Protein AF-A0AAV7KBX3-F1 (afdb_monomer_lite)

pLDDT: mean 86.4, std 6.98, range [58.28, 96.38]

Structure (mmCIF, N/CA/C/O backbone):
data_AF-A0AAV7KBX3-F1
#
_entry.id   AF-A0AAV7KBX3-F1
#
loop_
_atom_site.group_PDB
_atom_site.id
_atom_site.type_symbol
_atom_site.label_atom_id
_atom_site.label_alt_id
_atom_site.label_comp_id
_atom_site.label_asym_id
_atom_site.label_entity_id
_atom_site.label_seq_id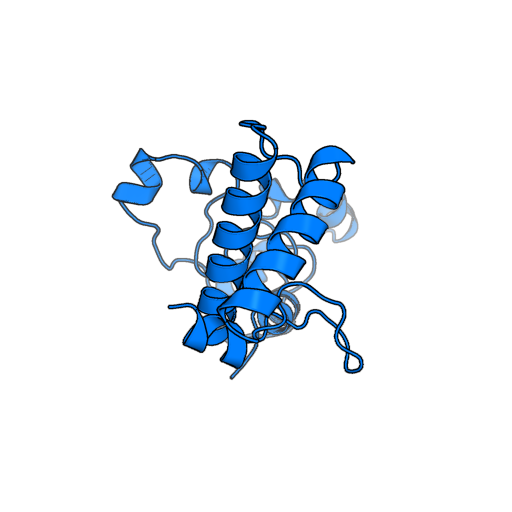
_atom_site.pdbx_PDB_ins_code
_atom_site.Cartn_x
_atom_site.Cartn_y
_atom_site.Cartn_z
_atom_site.occupancy
_atom_site.B_iso_or_equiv
_atom_site.auth_seq_id
_atom_site.auth_comp_id
_atom_site.auth_asym_id
_atom_site.auth_atom_id
_atom_site.pdbx_PDB_model_num
ATOM 1 N N . MET A 1 1 ? 13.775 -13.429 1.766 1.00 66.81 1 MET A N 1
ATOM 2 C CA . MET A 1 1 ? 12.522 -12.845 1.239 1.00 66.81 1 MET A CA 1
ATOM 3 C C . MET A 1 1 ? 12.713 -11.337 1.210 1.00 66.81 1 MET A C 1
ATOM 5 O O . MET A 1 1 ? 13.049 -10.784 2.248 1.00 66.81 1 MET A O 1
ATOM 9 N N . LEU A 1 2 ? 12.620 -10.711 0.035 1.00 77.44 2 LEU A N 1
ATOM 10 C CA . LEU A 1 2 ? 12.777 -9.260 -0.128 1.00 77.44 2 LEU A CA 1
ATOM 11 C C . LEU A 1 2 ? 11.475 -8.558 0.268 1.00 77.44 2 LEU A C 1
ATOM 13 O O . LEU A 1 2 ? 10.395 -9.017 -0.106 1.00 77.44 2 LEU A O 1
ATOM 17 N N . ASP A 1 3 ? 11.568 -7.477 1.039 1.00 80.50 3 ASP A N 1
ATOM 18 C CA . ASP A 1 3 ? 10.407 -6.631 1.312 1.00 80.50 3 ASP A CA 1
ATOM 19 C C . ASP A 1 3 ? 10.082 -5.734 0.100 1.00 80.50 3 ASP A C 1
ATOM 21 O O . ASP A 1 3 ? 10.910 -5.531 -0.793 1.00 80.50 3 ASP A O 1
ATOM 25 N N . GLY A 1 4 ? 8.856 -5.204 0.054 1.00 82.38 4 GLY A N 1
ATOM 26 C CA . GLY A 1 4 ? 8.393 -4.390 -1.074 1.00 82.38 4 GLY A CA 1
ATOM 27 C C . GLY A 1 4 ? 9.168 -3.080 -1.257 1.00 82.38 4 GLY A C 1
ATOM 28 O O . GLY A 1 4 ? 9.278 -2.594 -2.379 1.00 82.38 4 GLY A O 1
ATOM 29 N N . LYS A 1 5 ? 9.753 -2.526 -0.186 1.00 84.44 5 LYS A N 1
ATOM 30 C CA . LYS A 1 5 ? 10.566 -1.306 -0.254 1.00 84.44 5 LYS A CA 1
ATOM 31 C C . LYS A 1 5 ? 11.920 -1.605 -0.889 1.00 84.44 5 LYS A C 1
ATOM 33 O O . LYS A 1 5 ? 12.349 -0.869 -1.770 1.00 84.44 5 LYS A O 1
ATOM 38 N N . MET A 1 6 ? 12.562 -2.700 -0.495 1.00 87.81 6 MET A N 1
ATOM 39 C CA . MET A 1 6 ? 13.803 -3.160 -1.106 1.00 87.81 6 MET A CA 1
ATOM 40 C C . MET A 1 6 ? 13.586 -3.524 -2.575 1.00 87.81 6 MET A C 1
ATOM 42 O O . MET A 1 6 ? 14.377 -3.128 -3.420 1.00 87.81 6 MET A O 1
ATOM 46 N N . ALA A 1 7 ? 12.489 -4.205 -2.910 1.00 87.81 7 ALA A N 1
ATOM 47 C CA . ALA A 1 7 ? 12.150 -4.486 -4.305 1.00 87.81 7 ALA A CA 1
ATOM 48 C C . ALA A 1 7 ? 11.913 -3.220 -5.128 1.00 87.81 7 ALA A C 1
ATOM 50 O O . ALA A 1 7 ? 12.377 -3.127 -6.260 1.00 87.81 7 ALA A O 1
ATOM 51 N N . SER A 1 8 ? 11.251 -2.220 -4.549 1.00 88.44 8 SER A N 1
ATOM 52 C CA . SER A 1 8 ? 11.057 -0.920 -5.188 1.00 88.44 8 SER A CA 1
ATOM 53 C C . SER A 1 8 ? 12.380 -0.192 -5.448 1.00 88.44 8 SER A C 1
ATOM 55 O O . SER A 1 8 ? 12.533 0.407 -6.508 1.00 88.44 8 SER A O 1
ATOM 57 N N . ILE A 1 9 ? 13.336 -0.275 -4.516 1.00 89.94 9 ILE A N 1
ATOM 58 C CA . ILE A 1 9 ? 14.689 0.267 -4.692 1.00 89.94 9 ILE A CA 1
ATOM 59 C C . ILE A 1 9 ? 15.440 -0.526 -5.761 1.00 89.94 9 ILE A C 1
ATOM 61 O O . ILE A 1 9 ? 16.072 0.051 -6.624 1.00 89.94 9 ILE A O 1
ATOM 65 N N . LEU A 1 10 ? 15.382 -1.854 -5.758 1.00 90.44 10 LEU A N 1
ATOM 66 C CA . LEU A 1 10 ? 16.149 -2.644 -6.724 1.00 90.44 10 LEU A CA 1
ATOM 67 C C . LEU A 1 10 ? 15.600 -2.526 -8.152 1.00 90.44 10 LEU A C 1
ATOM 69 O O . LEU A 1 10 ? 16.376 -2.527 -9.104 1.00 90.44 10 LEU A O 1
ATOM 73 N N . SER A 1 11 ? 14.283 -2.381 -8.296 1.00 88.88 11 SER A N 1
ATOM 74 C CA . SER A 1 11 ? 13.611 -2.224 -9.591 1.00 88.88 11 SER A CA 1
ATOM 75 C C . SER A 1 11 ? 13.601 -0.796 -10.132 1.00 88.88 11 SER A C 1
ATOM 77 O O . SER A 1 11 ? 13.247 -0.591 -11.287 1.00 88.88 11 SER A O 1
ATOM 79 N N . GLY A 1 12 ? 13.924 0.207 -9.310 1.00 88.25 12 GLY A N 1
ATOM 80 C CA . GLY A 1 12 ? 13.755 1.612 -9.684 1.00 88.25 12 GLY A CA 1
ATOM 81 C C . GLY A 1 12 ? 12.306 2.097 -9.696 1.00 88.25 12 GLY A C 1
ATOM 82 O O . GLY A 1 12 ? 12.064 3.267 -9.982 1.00 88.25 12 GLY A O 1
ATOM 83 N N . ALA A 1 13 ? 11.331 1.256 -9.338 1.00 86.62 13 ALA A N 1
ATOM 84 C CA . ALA A 1 13 ? 9.904 1.565 -9.404 1.00 86.62 13 ALA A CA 1
ATOM 85 C C . ALA A 1 13 ? 9.364 2.247 -8.127 1.00 86.62 13 ALA A C 1
ATOM 87 O O . ALA A 1 13 ? 8.323 1.857 -7.589 1.00 86.62 13 ALA A O 1
ATOM 88 N N . GLY A 1 14 ? 10.077 3.261 -7.621 1.00 84.25 14 GLY A N 1
ATOM 89 C CA . GLY A 1 14 ? 9.749 4.017 -6.400 1.00 84.25 14 GLY A CA 1
ATOM 90 C C . GLY A 1 14 ? 8.406 4.743 -6.423 1.00 84.25 14 GLY A C 1
ATOM 91 O O . GLY A 1 14 ? 7.785 4.934 -5.379 1.00 84.25 14 GLY A O 1
ATOM 92 N N . GLY A 1 15 ? 7.937 5.136 -7.608 1.00 81.12 15 GLY A N 1
ATOM 93 C CA . GLY A 1 15 ? 6.664 5.835 -7.781 1.00 81.12 15 GLY A CA 1
ATOM 94 C C . GLY A 1 15 ? 5.479 4.900 -8.007 1.00 81.12 15 GLY A C 1
ATOM 95 O O . GLY A 1 15 ? 4.346 5.364 -8.136 1.00 81.12 15 GLY A O 1
ATOM 96 N N . ALA A 1 16 ? 5.721 3.595 -8.141 1.00 84.38 16 ALA A N 1
ATOM 97 C CA . ALA A 1 16 ? 4.692 2.676 -8.582 1.00 84.38 16 ALA A CA 1
ATOM 98 C C . ALA A 1 16 ? 3.712 2.336 -7.460 1.00 84.38 16 ALA A C 1
ATOM 100 O O . ALA A 1 16 ? 4.100 2.039 -6.333 1.00 84.38 16 ALA A O 1
ATOM 101 N N . SER A 1 17 ? 2.423 2.306 -7.801 1.00 85.50 17 SER A N 1
ATOM 102 C CA . SER A 1 17 ? 1.377 1.890 -6.858 1.00 85.50 17 SER A CA 1
ATOM 103 C C . SER A 1 17 ? 1.322 0.370 -6.662 1.00 85.50 17 SER A C 1
ATOM 105 O O . SER A 1 17 ? 0.863 -0.099 -5.625 1.00 85.50 17 SER A O 1
ATOM 107 N N . CYS A 1 18 ? 1.816 -0.398 -7.636 1.00 86.31 18 CYS A N 1
ATOM 108 C CA . CYS A 1 18 ? 1.963 -1.848 -7.578 1.00 86.31 18 CYS A CA 1
ATOM 109 C C . CYS A 1 18 ? 3.359 -2.235 -8.083 1.00 86.31 18 CYS A C 1
ATOM 111 O O . CYS A 1 18 ? 3.887 -1.593 -8.990 1.00 86.31 18 CYS A O 1
ATOM 113 N N . GLN A 1 19 ? 3.959 -3.275 -7.500 1.00 85.62 19 GLN A N 1
ATOM 114 C CA . GLN A 1 19 ? 5.249 -3.821 -7.950 1.00 85.62 19 GLN A CA 1
ATOM 115 C C . GLN A 1 19 ? 5.092 -4.967 -8.959 1.00 85.62 19 GLN A C 1
ATOM 117 O O . GLN A 1 19 ? 6.066 -5.352 -9.589 1.00 85.62 19 GLN A O 1
ATOM 122 N N . LEU A 1 20 ? 3.877 -5.495 -9.127 1.00 87.62 20 LEU A N 1
ATOM 123 C CA . LEU A 1 20 ? 3.591 -6.652 -9.982 1.00 87.62 20 LEU A CA 1
ATOM 124 C C . LEU A 1 20 ? 2.957 -6.269 -11.324 1.00 87.62 20 LEU A C 1
ATOM 126 O O . LEU A 1 20 ? 3.086 -7.009 -12.295 1.00 87.62 20 LEU A O 1
ATOM 130 N N . CYS A 1 21 ? 2.274 -5.125 -11.381 1.00 88.69 21 CYS A N 1
ATOM 131 C CA . CYS A 1 21 ? 1.576 -4.659 -12.573 1.00 88.69 21 CYS A CA 1
ATOM 132 C C . CYS A 1 21 ? 1.909 -3.201 -12.896 1.00 88.69 21 CYS A C 1
ATOM 134 O O . CYS A 1 21 ? 2.454 -2.462 -12.071 1.00 88.69 21 CYS A O 1
ATOM 136 N N . THR A 1 22 ? 1.557 -2.782 -14.107 1.00 87.38 22 THR A N 1
ATOM 137 C CA . THR A 1 22 ? 1.746 -1.410 -14.598 1.00 87.38 22 THR A CA 1
ATOM 138 C C . THR A 1 22 ? 0.573 -0.472 -14.304 1.00 87.38 22 THR A C 1
ATOM 140 O O . THR A 1 22 ? 0.642 0.702 -14.664 1.00 87.38 22 THR A O 1
ATOM 143 N N . ALA A 1 23 ? -0.473 -0.954 -13.623 1.00 88.88 23 ALA A N 1
ATOM 144 C CA . ALA A 1 23 ? -1.666 -0.166 -13.335 1.00 88.88 23 ALA A CA 1
ATOM 145 C C . ALA A 1 23 ? -1.349 1.085 -12.497 1.00 88.88 23 ALA A C 1
ATOM 147 O O . ALA A 1 23 ? -0.609 1.061 -11.506 1.00 88.88 23 ALA A O 1
ATOM 148 N N . THR A 1 24 ? -1.952 2.195 -12.897 1.00 86.50 24 THR A N 1
ATOM 149 C CA . THR A 1 24 ? -1.891 3.486 -12.221 1.00 86.50 24 THR A CA 1
ATOM 150 C C . THR A 1 24 ? -2.726 3.485 -10.943 1.00 86.50 24 THR A C 1
ATOM 152 O O . THR A 1 24 ? -3.670 2.715 -10.772 1.00 86.50 24 THR A O 1
ATOM 155 N N . GLN A 1 25 ? -2.448 4.429 -10.041 1.00 86.44 25 GLN A N 1
ATOM 156 C CA . GLN A 1 25 ? -3.233 4.589 -8.813 1.00 86.44 25 GLN A CA 1
ATOM 157 C C . GLN A 1 25 ? -4.725 4.859 -9.075 1.00 86.44 25 GLN A C 1
ATOM 159 O O . GLN A 1 25 ? -5.564 4.557 -8.226 1.00 86.44 25 GLN A O 1
ATOM 164 N N . LYS A 1 26 ? -5.055 5.474 -10.217 1.00 88.44 26 LYS A N 1
ATOM 165 C CA . LYS A 1 26 ? -6.439 5.734 -10.619 1.00 88.44 26 LYS A CA 1
ATOM 166 C C . LYS A 1 26 ? -7.131 4.434 -11.020 1.00 88.44 26 LYS A C 1
ATOM 168 O O . LYS A 1 26 ? -8.228 4.182 -10.541 1.00 88.44 26 LYS A O 1
ATOM 173 N N . GLU A 1 27 ? -6.469 3.614 -11.834 1.00 90.44 27 GLU A N 1
ATOM 174 C CA . GLU A 1 27 ? -6.982 2.304 -12.250 1.00 90.44 27 GLU A CA 1
ATOM 175 C C . GLU A 1 27 ? -7.171 1.383 -11.048 1.00 90.44 27 GLU A C 1
ATOM 177 O O . GLU A 1 27 ? -8.233 0.802 -10.908 1.00 90.44 27 GLU A O 1
ATOM 182 N N . LEU A 1 28 ? -6.236 1.371 -10.090 1.00 89.44 28 LEU A N 1
ATOM 183 C CA . LEU A 1 28 ? -6.350 0.581 -8.853 1.00 89.44 28 LEU A CA 1
ATOM 184 C C . LEU A 1 28 ? -7.537 0.961 -7.945 1.00 89.44 28 LEU A C 1
ATOM 186 O O . LEU A 1 28 ? -7.759 0.304 -6.929 1.00 89.44 28 LEU A O 1
ATOM 190 N N . LYS A 1 29 ? -8.277 2.027 -8.267 1.00 89.38 29 LYS A N 1
ATOM 191 C CA . LYS A 1 29 ? -9.519 2.431 -7.588 1.00 89.38 29 LYS A CA 1
ATOM 192 C C . LYS A 1 29 ? -10.768 2.155 -8.428 1.00 89.38 29 LYS A C 1
ATOM 194 O O . LYS A 1 29 ? -11.874 2.360 -7.934 1.00 89.38 29 LYS A O 1
ATOM 199 N N . ASP A 1 30 ? -10.601 1.731 -9.676 1.00 93.69 30 ASP A N 1
ATOM 200 C CA . ASP A 1 30 ? -11.690 1.391 -10.576 1.00 93.69 30 ASP A CA 1
ATOM 201 C C . ASP A 1 30 ? -12.256 0.015 -10.216 1.00 93.69 30 ASP A C 1
ATOM 203 O O . ASP A 1 30 ? -11.547 -0.993 -10.178 1.00 93.69 30 ASP A O 1
ATOM 207 N N . ARG A 1 31 ? -13.554 -0.021 -9.917 1.00 93.88 31 ARG A N 1
ATOM 208 C CA . ARG A 1 31 ? -14.232 -1.232 -9.456 1.00 93.88 31 ARG A CA 1
ATOM 209 C C . ARG A 1 31 ? -14.233 -2.329 -10.516 1.00 93.88 31 ARG A C 1
ATOM 211 O O . ARG A 1 31 ? -14.057 -3.493 -10.164 1.00 93.88 31 ARG A O 1
ATOM 218 N N . ASP A 1 32 ? -14.455 -1.979 -11.775 1.00 96.38 32 ASP A N 1
ATOM 219 C CA . ASP A 1 32 ? -14.629 -2.968 -12.832 1.00 96.38 32 ASP A CA 1
ATOM 220 C C . ASP A 1 32 ? -13.279 -3.590 -13.198 1.00 96.38 32 ASP A C 1
ATOM 222 O O . ASP A 1 32 ? -13.188 -4.811 -13.329 1.00 96.38 32 ASP A O 1
ATOM 226 N N . LEU A 1 33 ? -12.207 -2.790 -13.220 1.00 94.00 33 LEU A N 1
ATOM 227 C CA . LEU A 1 33 ? -10.841 -3.305 -13.370 1.00 94.00 33 LEU A CA 1
ATOM 228 C C . LEU A 1 33 ? -10.419 -4.192 -12.191 1.00 94.00 33 LEU A C 1
ATOM 230 O O . LEU A 1 33 ? -9.805 -5.237 -12.395 1.00 94.00 33 LEU A O 1
ATOM 234 N N . ILE A 1 34 ? -10.786 -3.834 -10.954 1.00 92.31 34 ILE A N 1
ATOM 235 C CA . ILE A 1 34 ? -10.525 -4.687 -9.781 1.00 92.31 34 ILE A CA 1
ATOM 236 C C . ILE A 1 34 ? -11.209 -6.052 -9.930 1.00 92.31 34 ILE A C 1
ATOM 238 O O . ILE A 1 34 ? -10.593 -7.072 -9.627 1.00 92.31 34 ILE A O 1
ATOM 242 N N . LEU A 1 35 ? -12.462 -6.080 -10.395 1.00 95.00 35 LEU A N 1
ATOM 243 C CA . LEU A 1 35 ? -13.216 -7.323 -10.586 1.00 95.00 35 LEU A CA 1
ATOM 244 C C . LEU A 1 35 ? -12.651 -8.191 -11.716 1.00 95.00 35 LEU A C 1
ATOM 246 O O . LEU A 1 35 ? -12.720 -9.414 -11.632 1.00 95.00 35 LEU A O 1
ATOM 250 N N . GLN A 1 36 ? -12.089 -7.570 -12.752 1.00 95.38 36 GLN A N 1
ATOM 251 C CA . GLN A 1 36 ? -11.401 -8.272 -13.840 1.00 95.38 36 GLN A CA 1
ATOM 252 C C . GLN A 1 36 ? -10.022 -8.797 -13.418 1.00 95.38 36 GLN A C 1
ATOM 254 O O . GLN A 1 36 ? -9.530 -9.773 -13.983 1.00 95.38 36 GLN A O 1
ATOM 259 N N . GLY A 1 37 ? -9.424 -8.185 -12.396 1.00 92.81 37 GLY A N 1
ATOM 260 C CA . GLY A 1 37 ? -8.078 -8.487 -11.937 1.00 92.81 37 GLY A CA 1
ATOM 261 C C . GLY A 1 37 ? -7.006 -7.779 -12.766 1.00 92.81 37 GLY A C 1
ATOM 262 O O . GLY A 1 37 ? -7.238 -7.308 -13.878 1.00 92.81 37 GLY A O 1
ATOM 263 N N . TYR A 1 38 ? -5.797 -7.709 -12.207 1.00 91.31 38 TYR A N 1
ATOM 264 C CA . TYR A 1 38 ? -4.649 -7.080 -12.859 1.00 91.31 38 TYR A CA 1
ATOM 265 C C . TYR A 1 38 ? -3.638 -8.136 -13.308 1.00 91.31 38 TYR A C 1
ATOM 267 O O . TYR A 1 38 ? -3.326 -9.042 -12.528 1.00 91.31 38 TYR A O 1
ATOM 275 N N . PRO A 1 39 ? -3.079 -8.016 -14.523 1.00 90.50 39 PRO A N 1
ATOM 276 C CA . PRO A 1 39 ? -2.039 -8.924 -14.977 1.00 90.50 39 PRO A CA 1
ATOM 277 C C . PRO A 1 39 ? -0.740 -8.699 -14.193 1.00 90.50 39 PRO A C 1
ATOM 279 O O . PRO A 1 39 ? -0.398 -7.568 -13.847 1.00 90.50 39 PRO A O 1
ATOM 282 N N . ILE A 1 40 ? 0.017 -9.773 -13.957 1.00 89.75 40 ILE A N 1
ATOM 283 C CA . ILE A 1 40 ? 1.395 -9.691 -13.453 1.00 89.75 40 ILE A CA 1
ATOM 284 C C . ILE A 1 40 ? 2.302 -9.515 -14.669 1.00 89.75 40 ILE A C 1
ATOM 286 O O . ILE A 1 40 ? 2.738 -10.490 -15.274 1.00 89.75 40 ILE A O 1
ATOM 290 N N . ASN A 1 41 ? 2.488 -8.268 -15.089 1.00 88.75 41 ASN A N 1
ATOM 291 C CA . ASN A 1 41 ? 3.146 -7.926 -16.351 1.00 88.75 41 ASN A CA 1
ATOM 292 C C . ASN A 1 41 ? 4.345 -6.992 -16.186 1.00 88.75 41 ASN A C 1
ATOM 294 O O . ASN A 1 41 ? 4.916 -6.565 -17.184 1.00 88.75 41 ASN A O 1
ATOM 298 N N . ARG A 1 42 ? 4.729 -6.651 -14.954 1.00 85.94 42 ARG A N 1
ATOM 299 C CA . ARG A 1 42 ? 5.957 -5.894 -14.738 1.00 85.94 42 ARG A CA 1
ATOM 300 C C . ARG A 1 42 ? 7.153 -6.838 -14.753 1.00 85.94 42 ARG A C 1
ATOM 302 O O . ARG A 1 42 ? 7.168 -7.811 -14.006 1.00 85.94 42 ARG A O 1
ATOM 309 N N . ASN A 1 43 ? 8.162 -6.497 -15.543 1.00 88.56 43 ASN A N 1
ATOM 310 C CA . ASN A 1 43 ? 9.461 -7.155 -15.534 1.00 88.56 43 ASN A CA 1
ATOM 311 C C . ASN A 1 43 ? 10.590 -6.105 -15.524 1.00 88.56 43 ASN A C 1
ATOM 313 O O . ASN A 1 43 ? 10.383 -4.929 -15.839 1.00 88.56 43 ASN A O 1
ATOM 317 N N . ILE A 1 44 ? 11.772 -6.524 -15.084 1.00 88.88 44 ILE A N 1
ATOM 318 C CA . ILE A 1 44 ? 12.955 -5.681 -14.920 1.00 88.88 44 ILE A CA 1
ATOM 319 C C . ILE A 1 44 ? 13.604 -5.336 -16.263 1.00 88.88 44 ILE A C 1
ATOM 321 O O . ILE A 1 44 ? 14.196 -4.269 -16.400 1.00 88.88 44 ILE A O 1
ATOM 325 N N . SER A 1 45 ? 13.480 -6.218 -17.256 1.00 89.44 45 SER A N 1
ATOM 326 C CA . SER A 1 45 ? 14.052 -6.030 -18.589 1.00 89.44 45 SER A CA 1
ATOM 327 C C . SER A 1 45 ? 13.426 -4.831 -19.298 1.00 89.44 45 SER A C 1
ATOM 329 O O . SER A 1 45 ? 14.160 -3.964 -19.767 1.00 89.44 45 SER A O 1
ATOM 331 N N . ASP A 1 46 ? 12.099 -4.716 -19.267 1.00 87.00 46 ASP A N 1
ATOM 332 C CA . ASP A 1 46 ? 11.350 -3.579 -19.803 1.00 87.00 46 ASP A CA 1
ATOM 333 C C . ASP A 1 46 ? 11.729 -2.285 -19.075 1.00 87.00 46 ASP A C 1
ATOM 335 O O . ASP A 1 46 ? 11.869 -1.237 -19.696 1.00 87.00 46 ASP A O 1
ATOM 339 N N . ALA A 1 47 ? 11.944 -2.346 -17.755 1.00 85.69 47 ALA A N 1
ATOM 340 C CA . ALA A 1 47 ? 12.364 -1.185 -16.972 1.00 85.69 47 ALA A CA 1
ATOM 341 C C . ALA A 1 47 ? 13.776 -0.705 -17.349 1.00 85.69 47 ALA A C 1
ATOM 343 O O . ALA A 1 47 ? 14.010 0.500 -17.443 1.00 85.69 47 ALA A O 1
ATOM 344 N N . ILE A 1 48 ? 14.712 -1.634 -17.570 1.00 89.50 48 ILE A N 1
ATOM 345 C CA . ILE A 1 48 ? 16.073 -1.325 -18.025 1.00 89.50 48 ILE A CA 1
ATOM 346 C C . ILE A 1 48 ? 16.033 -0.733 -19.434 1.00 89.50 48 ILE A C 1
ATOM 348 O O . ILE A 1 48 ? 16.676 0.286 -19.677 1.00 89.50 48 ILE A O 1
ATOM 352 N N . GLN A 1 49 ? 15.268 -1.347 -20.339 1.00 88.25 49 GLN A N 1
ATOM 353 C CA . GLN A 1 49 ? 15.122 -0.876 -21.713 1.00 88.25 49 GLN A CA 1
ATOM 354 C C . GLN A 1 49 ? 14.531 0.534 -21.751 1.00 88.25 49 GLN A C 1
ATOM 356 O O . GLN A 1 49 ? 15.134 1.427 -22.333 1.00 88.25 49 GLN A O 1
ATOM 361 N N . LEU A 1 50 ? 13.407 0.754 -21.068 1.00 83.06 50 LEU A N 1
ATOM 362 C CA . LEU A 1 50 ? 12.744 2.053 -21.003 1.00 83.06 50 LEU A CA 1
ATOM 363 C C . LEU A 1 50 ? 13.667 3.141 -20.443 1.00 83.06 50 LEU A C 1
ATOM 365 O O . LEU A 1 50 ? 13.660 4.270 -20.924 1.00 83.06 50 LEU A O 1
ATOM 369 N N . PHE A 1 51 ? 14.462 2.816 -19.419 1.00 86.00 51 PHE A N 1
ATOM 370 C CA . PHE A 1 51 ? 15.438 3.758 -18.881 1.00 86.00 51 PHE A CA 1
ATOM 371 C C . PHE A 1 51 ? 16.564 4.047 -19.888 1.00 86.00 51 PHE A C 1
ATOM 373 O O . PHE A 1 51 ? 17.006 5.184 -19.984 1.00 86.00 51 PHE A O 1
ATOM 380 N N . GLY A 1 52 ? 17.013 3.040 -20.645 1.00 84.31 52 GLY A N 1
ATOM 381 C CA . GLY A 1 52 ? 18.052 3.181 -21.670 1.00 84.31 52 GLY A CA 1
ATOM 382 C C . GLY A 1 52 ? 17.608 3.923 -22.936 1.00 84.31 52 GLY A C 1
ATOM 383 O O . GLY A 1 52 ? 18.435 4.564 -23.574 1.00 84.31 52 GLY A O 1
ATOM 384 N N . GLU A 1 53 ? 16.321 3.871 -23.286 1.00 81.50 53 GLU A N 1
ATOM 385 C CA . GLU A 1 53 ? 15.730 4.629 -24.404 1.00 81.50 53 GLU A CA 1
ATOM 386 C C . GLU A 1 53 ? 15.641 6.137 -24.119 1.00 81.50 53 GLU A C 1
ATOM 388 O O . GLU A 1 53 ? 15.500 6.949 -25.033 1.00 81.50 53 GLU A O 1
ATOM 393 N N . LEU A 1 54 ? 15.736 6.531 -22.850 1.00 72.88 54 LEU A N 1
ATOM 394 C CA . LEU A 1 54 ? 15.718 7.924 -22.430 1.00 72.88 54 LEU A CA 1
ATOM 395 C C . LEU A 1 54 ? 17.174 8.421 -22.413 1.00 72.88 54 LEU A C 1
ATOM 397 O O . LEU A 1 54 ? 17.840 8.408 -21.384 1.00 72.88 54 LEU A O 1
ATOM 401 N N . GLU A 1 55 ? 17.666 8.811 -23.599 1.00 58.28 55 GLU A N 1
ATOM 402 C CA . GLU A 1 55 ? 19.071 9.164 -23.906 1.00 58.28 55 GLU A CA 1
ATOM 403 C C . GLU A 1 55 ? 19.680 10.267 -23.014 1.00 58.28 55 GLU A C 1
ATOM 405 O O . GLU A 1 55 ? 20.903 10.383 -22.925 1.00 58.28 55 GLU A O 1
ATOM 410 N N . ASP A 1 56 ? 18.849 11.059 -22.334 1.00 77.38 56 ASP A N 1
ATOM 411 C CA . ASP A 1 56 ? 19.266 12.134 -21.436 1.00 77.38 56 ASP A CA 1
ATOM 412 C C . ASP A 1 56 ? 18.635 11.950 -20.043 1.00 77.38 56 ASP A C 1
ATOM 414 O O . ASP A 1 56 ? 17.416 12.025 -19.862 1.00 77.38 56 ASP A O 1
ATOM 418 N N . ILE A 1 57 ? 19.483 11.710 -19.040 1.00 70.19 57 ILE A N 1
ATOM 419 C CA . ILE A 1 57 ? 19.085 11.524 -17.637 1.00 70.19 57 ILE A CA 1
ATOM 420 C C . ILE A 1 57 ? 18.424 12.794 -17.078 1.00 70.19 57 ILE A C 1
ATOM 422 O O . ILE A 1 57 ? 17.486 12.697 -16.281 1.00 70.19 57 ILE A O 1
ATOM 426 N N . ASP A 1 58 ? 18.851 13.982 -17.507 1.00 72.00 58 ASP A N 1
ATOM 427 C CA . ASP A 1 58 ? 18.244 15.235 -17.056 1.00 72.00 58 ASP A CA 1
ATOM 428 C C . ASP A 1 58 ? 16.859 15.413 -17.690 1.00 72.00 58 ASP A C 1
ATOM 430 O O . ASP A 1 58 ? 15.893 15.785 -17.011 1.00 72.00 58 ASP A O 1
ATOM 434 N N . ALA A 1 59 ? 16.711 15.019 -18.959 1.00 71.38 59 ALA A N 1
ATOM 435 C CA . ALA A 1 59 ? 15.406 14.941 -19.607 1.00 71.38 59 ALA A CA 1
ATOM 436 C C . ALA A 1 59 ? 14.502 13.890 -18.940 1.00 71.38 59 ALA A C 1
ATOM 438 O O . ALA A 1 59 ? 13.310 14.146 -18.757 1.00 71.38 59 ALA A O 1
ATOM 439 N N . PHE A 1 60 ? 15.044 12.755 -18.485 1.00 74.75 60 PHE A N 1
ATOM 440 C CA . PHE A 1 60 ? 14.290 11.743 -17.744 1.00 74.75 60 PHE A CA 1
ATOM 441 C C . PHE A 1 60 ? 13.656 12.337 -16.486 1.00 74.75 60 PHE A C 1
ATOM 443 O O . PHE A 1 60 ? 12.450 12.221 -16.288 1.00 74.75 60 PHE A O 1
ATOM 450 N N . PHE A 1 61 ? 14.426 13.017 -15.636 1.00 76.88 61 PHE A N 1
ATOM 451 C CA . PHE A 1 61 ? 13.881 13.602 -14.407 1.00 76.88 61 PHE A CA 1
ATOM 452 C C . PHE A 1 61 ? 12.931 14.779 -14.649 1.00 76.88 61 PHE A C 1
ATOM 454 O O . PHE A 1 61 ? 12.138 15.101 -13.761 1.00 76.88 61 PHE A O 1
ATOM 461 N N . SER A 1 62 ? 12.948 15.365 -15.848 1.00 77.25 62 SER A N 1
ATOM 462 C CA . SER A 1 62 ? 11.979 16.383 -16.259 1.00 77.25 62 SER A CA 1
ATOM 463 C C . SER A 1 62 ? 10.587 15.808 -16.578 1.00 77.25 62 SER A C 1
ATOM 465 O O . SER A 1 62 ? 9.588 16.528 -16.484 1.00 77.25 62 SER A O 1
ATOM 467 N N . LEU A 1 63 ? 10.486 14.509 -16.899 1.00 75.12 63 LEU A N 1
ATOM 468 C CA . LEU A 1 63 ? 9.216 13.868 -17.237 1.00 75.12 63 LEU A CA 1
ATOM 469 C C . LEU A 1 63 ? 8.375 13.556 -15.984 1.00 75.12 63 LEU A C 1
ATOM 471 O O . LEU A 1 63 ? 8.874 12.997 -14.997 1.00 75.12 63 LEU A O 1
ATOM 475 N N . PRO A 1 64 ? 7.054 13.807 -16.025 1.00 76.56 64 PRO A N 1
ATOM 476 C CA . PRO A 1 64 ? 6.127 13.331 -15.008 1.00 76.56 64 PRO A CA 1
ATOM 477 C C . PRO A 1 64 ? 6.262 11.822 -14.748 1.00 76.56 64 PRO A C 1
ATOM 479 O O . PRO A 1 64 ? 6.409 11.016 -15.663 1.00 76.56 64 PRO A O 1
ATOM 482 N N . THR A 1 65 ? 6.179 11.406 -13.482 1.00 73.69 65 THR A N 1
ATOM 483 C CA . THR A 1 65 ? 6.393 10.009 -13.047 1.00 73.69 65 THR A CA 1
ATOM 484 C C . THR A 1 65 ? 5.511 8.987 -13.772 1.00 73.69 65 THR A C 1
ATOM 486 O O . THR A 1 65 ? 5.954 7.875 -14.048 1.00 73.69 65 THR A O 1
ATOM 489 N N . ASN A 1 66 ? 4.285 9.361 -14.134 1.00 71.25 66 ASN A N 1
ATOM 490 C CA . ASN A 1 66 ? 3.374 8.510 -14.901 1.00 71.25 66 ASN A CA 1
ATOM 491 C C . ASN A 1 66 ? 3.857 8.253 -16.338 1.00 71.25 66 ASN A C 1
ATOM 493 O O . ASN A 1 66 ? 3.579 7.187 -16.874 1.00 71.25 66 ASN A O 1
ATOM 497 N N . GLN A 1 67 ? 4.591 9.190 -16.943 1.00 74.00 67 GLN A N 1
ATOM 498 C CA . GLN A 1 67 ? 5.189 9.016 -18.273 1.00 74.00 67 GLN A CA 1
ATOM 499 C C . GLN A 1 67 ? 6.464 8.165 -18.227 1.00 74.00 67 GLN A C 1
ATOM 501 O O . GLN A 1 67 ? 6.871 7.603 -19.234 1.00 74.00 67 GLN A O 1
ATOM 506 N N . ARG A 1 68 ? 7.051 8.001 -17.038 1.00 75.38 68 ARG A N 1
ATOM 507 C CA . ARG A 1 68 ? 8.220 7.149 -16.780 1.00 75.38 68 ARG A CA 1
ATOM 508 C C . ARG A 1 68 ? 7.848 5.734 -16.344 1.00 75.38 68 ARG A C 1
ATOM 510 O O . ARG A 1 68 ? 8.651 5.063 -15.706 1.00 75.38 68 ARG A O 1
ATOM 517 N N . PHE A 1 69 ? 6.598 5.312 -16.553 1.00 77.75 69 PHE A N 1
ATOM 518 C CA . PHE A 1 69 ? 6.059 4.046 -16.028 1.00 77.75 69 PHE A CA 1
ATOM 519 C C . PHE A 1 69 ? 6.277 3.868 -14.511 1.00 77.75 69 PHE A C 1
ATOM 521 O O . PHE A 1 69 ? 6.303 2.756 -13.979 1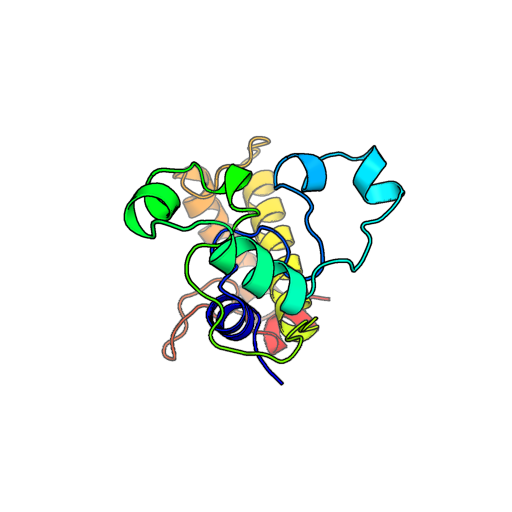.00 77.75 69 PHE A O 1
ATOM 528 N N . ASN A 1 70 ? 6.355 4.991 -13.792 1.00 82.81 70 ASN A N 1
ATOM 529 C CA . ASN A 1 70 ? 6.658 5.098 -12.369 1.00 82.81 70 ASN A CA 1
ATOM 530 C C . ASN A 1 70 ? 8.092 4.735 -11.945 1.00 82.81 70 ASN A C 1
ATOM 532 O O . ASN A 1 70 ? 8.342 4.528 -10.751 1.00 82.81 70 ASN A O 1
ATOM 536 N N . LEU A 1 71 ? 9.030 4.706 -12.893 1.00 85.44 71 LEU A N 1
ATOM 537 C CA . LEU A 1 71 ? 10.454 4.662 -12.598 1.00 85.44 71 LEU A CA 1
ATOM 538 C C . LEU A 1 71 ? 10.912 5.988 -11.987 1.00 85.44 71 LEU A C 1
ATOM 540 O O . LEU A 1 71 ? 10.607 7.079 -12.472 1.00 85.44 71 LEU A O 1
ATOM 544 N N . THR A 1 72 ? 11.654 5.877 -10.895 1.00 87.69 72 THR A N 1
ATOM 545 C CA . THR A 1 72 ? 12.239 7.001 -10.161 1.00 87.69 72 THR A CA 1
ATOM 546 C C . THR A 1 72 ? 13.749 7.059 -10.296 1.00 87.69 72 THR A C 1
ATOM 548 O O . THR A 1 72 ? 14.324 8.097 -10.003 1.00 87.69 72 THR A O 1
ATOM 551 N N . HIS A 1 73 ? 14.390 5.966 -10.706 1.00 88.00 73 HIS A N 1
ATOM 552 C CA . HIS A 1 73 ? 15.823 5.889 -10.967 1.00 88.00 73 HIS A CA 1
ATOM 553 C C . HIS A 1 73 ? 16.133 4.637 -11.803 1.00 88.00 73 HIS A C 1
ATOM 555 O O . HIS A 1 73 ? 15.254 3.796 -12.007 1.00 88.00 73 HIS A O 1
ATOM 561 N N . GLN A 1 74 ? 17.383 4.497 -12.246 1.00 90.06 74 GLN A N 1
ATOM 562 C CA . GLN A 1 74 ? 17.849 3.320 -12.978 1.00 90.06 74 GLN A CA 1
ATOM 563 C C . GLN A 1 74 ? 17.687 2.043 -12.134 1.00 90.06 74 GLN A C 1
ATOM 565 O O . GLN A 1 74 ? 18.086 2.051 -10.963 1.00 90.06 74 GLN A O 1
ATOM 570 N N . PRO A 1 75 ? 17.145 0.945 -12.689 1.00 90.69 75 PRO A N 1
ATOM 571 C CA . PRO A 1 75 ? 17.116 -0.335 -11.993 1.00 90.69 75 PRO A CA 1
ATOM 572 C C . PRO A 1 75 ? 18.519 -0.775 -11.551 1.00 90.69 75 PRO A C 1
ATOM 574 O O . PRO A 1 75 ? 19.473 -0.718 -12.323 1.00 90.69 75 PRO A O 1
ATOM 577 N N . LEU A 1 76 ? 18.647 -1.213 -10.296 1.00 91.88 76 LEU A N 1
ATOM 578 C CA . LEU A 1 76 ? 19.915 -1.686 -9.717 1.00 91.88 76 LEU A CA 1
ATOM 579 C C . LEU A 1 76 ? 20.089 -3.201 -9.854 1.00 91.88 76 LEU A C 1
ATOM 581 O O . LEU A 1 76 ? 21.180 -3.730 -9.646 1.00 91.88 76 LEU A O 1
ATOM 585 N N . SER A 1 77 ? 19.000 -3.906 -10.150 1.00 90.06 77 SER A N 1
ATOM 586 C CA . SER A 1 77 ? 18.994 -5.342 -10.388 1.00 90.06 77 SER A CA 1
ATOM 587 C C . SER A 1 77 ? 18.689 -5.646 -11.848 1.00 90.06 77 SER A C 1
ATOM 589 O O . SER A 1 77 ? 17.988 -4.896 -12.518 1.00 90.06 77 SER A O 1
ATOM 591 N N . THR A 1 78 ? 19.193 -6.784 -12.311 1.00 88.75 78 THR A N 1
ATOM 592 C CA . THR A 1 78 ? 18.881 -7.386 -13.613 1.00 88.75 78 THR A CA 1
ATOM 593 C C . THR A 1 78 ? 17.955 -8.595 -13.484 1.00 88.75 78 THR A C 1
ATOM 595 O O . THR A 1 78 ? 17.650 -9.246 -14.478 1.00 88.75 78 THR A O 1
ATOM 598 N N . ILE A 1 79 ? 17.532 -8.923 -12.260 1.00 86.56 79 ILE A N 1
ATOM 599 C CA . ILE A 1 79 ? 16.666 -10.061 -11.956 1.00 86.56 79 ILE A CA 1
ATOM 600 C C . ILE A 1 79 ? 15.274 -9.524 -11.638 1.00 86.56 79 ILE A C 1
ATOM 602 O O . ILE A 1 79 ? 15.136 -8.494 -10.974 1.00 86.56 79 ILE A O 1
ATOM 606 N N . ASP A 1 80 ? 14.240 -10.236 -12.079 1.00 80.56 80 ASP A N 1
ATOM 607 C CA . ASP A 1 80 ? 12.868 -9.927 -11.698 1.00 80.56 80 ASP A CA 1
ATOM 608 C C . ASP A 1 80 ? 12.675 -10.108 -10.191 1.00 80.56 80 ASP A C 1
ATOM 610 O O . ASP A 1 80 ? 12.658 -11.217 -9.651 1.00 80.56 80 ASP A O 1
ATOM 614 N N . ILE A 1 81 ? 12.519 -8.983 -9.496 1.00 72.75 81 ILE A N 1
ATOM 615 C CA . ILE A 1 81 ? 12.246 -8.942 -8.063 1.00 72.75 81 ILE A CA 1
ATOM 616 C C . ILE A 1 81 ? 10.787 -8.532 -7.888 1.00 72.75 81 ILE A C 1
ATOM 618 O O . ILE A 1 81 ? 10.455 -7.359 -7.733 1.00 72.75 81 ILE A O 1
ATOM 622 N N . LEU A 1 82 ? 9.912 -9.537 -7.907 1.00 71.25 82 LEU A N 1
ATOM 623 C CA . LEU A 1 82 ? 8.459 -9.392 -7.804 1.00 71.25 82 LEU A CA 1
ATOM 624 C C . LEU A 1 82 ? 7.930 -9.976 -6.479 1.00 71.25 82 LEU A C 1
ATOM 626 O O . LEU A 1 82 ? 7.231 -10.992 -6.485 1.00 71.25 82 LEU A O 1
ATO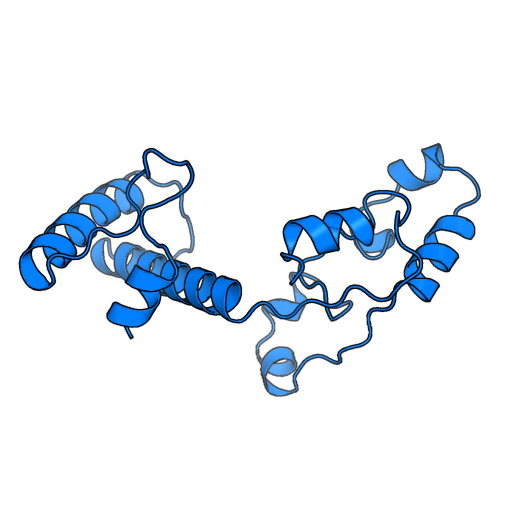M 630 N N . PRO A 1 83 ? 8.269 -9.411 -5.301 1.00 76.31 83 PRO A N 1
ATOM 631 C CA . PRO A 1 83 ? 7.810 -9.986 -4.049 1.00 76.31 83 PRO A CA 1
ATOM 632 C C . PRO A 1 83 ? 6.336 -9.663 -3.813 1.00 76.31 83 PRO A C 1
ATOM 634 O O . PRO A 1 83 ? 5.951 -8.517 -3.581 1.00 76.31 83 PRO A O 1
ATOM 637 N N . ALA A 1 84 ? 5.517 -10.706 -3.741 1.00 77.69 84 ALA A N 1
ATOM 638 C CA . ALA A 1 84 ? 4.306 -10.671 -2.939 1.00 77.69 84 ALA A CA 1
ATOM 639 C C . ALA A 1 84 ? 4.695 -11.059 -1.506 1.00 77.69 84 ALA A C 1
ATOM 641 O O . ALA A 1 84 ? 5.110 -12.190 -1.267 1.00 77.69 84 ALA A O 1
ATOM 642 N N . SER A 1 85 ? 4.618 -10.122 -0.557 1.00 82.94 85 SER A N 1
ATOM 643 C CA . SER A 1 85 ? 4.899 -10.391 0.861 1.00 82.94 85 SER A CA 1
ATOM 644 C C . SER A 1 85 ? 3.585 -10.592 1.613 1.00 82.94 85 SER A C 1
ATOM 646 O O . SER A 1 85 ? 2.940 -9.592 1.944 1.00 82.94 85 SER A O 1
ATOM 648 N N . PRO A 1 86 ? 3.182 -11.841 1.938 1.00 82.75 86 PRO A N 1
ATOM 649 C CA . PRO A 1 86 ? 1.917 -12.087 2.626 1.00 82.75 86 PRO A CA 1
ATOM 650 C C . PRO A 1 86 ? 1.839 -11.323 3.945 1.00 82.75 86 PRO A C 1
ATOM 652 O O . PRO A 1 86 ? 0.827 -10.700 4.245 1.00 82.75 86 PRO A O 1
ATOM 655 N N . LEU A 1 87 ? 2.939 -11.302 4.706 1.00 83.81 87 LEU A N 1
ATOM 656 C CA . LEU A 1 87 ? 3.034 -10.586 5.976 1.00 83.81 87 LEU A CA 1
ATOM 657 C C . LEU A 1 87 ? 2.723 -9.092 5.816 1.00 83.81 87 LEU A C 1
ATOM 659 O O . LEU A 1 87 ? 1.944 -8.549 6.598 1.00 83.81 87 LEU A O 1
ATOM 663 N N . HIS A 1 88 ? 3.313 -8.440 4.809 1.00 82.56 88 HIS A N 1
ATOM 664 C CA . HIS A 1 88 ? 3.076 -7.018 4.579 1.00 82.56 88 HIS A CA 1
ATOM 665 C C . HIS A 1 88 ? 1.637 -6.771 4.120 1.00 82.56 88 HIS A C 1
ATOM 667 O O . HIS A 1 88 ? 0.978 -5.883 4.659 1.00 82.56 88 HIS A O 1
ATOM 673 N N . SER A 1 89 ? 1.110 -7.616 3.227 1.00 83.88 89 SER A N 1
ATOM 674 C CA . SER A 1 89 ? -0.291 -7.568 2.797 1.00 83.88 89 SER A CA 1
ATOM 675 C C . SER A 1 89 ? -1.255 -7.662 3.982 1.00 83.88 89 SER A C 1
ATOM 677 O O . SER A 1 89 ? -2.141 -6.818 4.102 1.00 83.88 89 SER A O 1
ATOM 679 N N . TYR A 1 90 ? -1.038 -8.599 4.913 1.00 85.50 90 TYR A N 1
ATOM 680 C CA . TYR A 1 90 ? -1.834 -8.703 6.141 1.00 85.50 90 TYR A CA 1
ATOM 681 C C . TYR A 1 90 ? -1.780 -7.421 6.975 1.00 85.50 90 TYR A C 1
ATOM 683 O O . TYR A 1 90 ? -2.820 -6.913 7.389 1.00 85.50 90 TYR A O 1
ATOM 691 N N . THR A 1 91 ? -0.586 -6.864 7.202 1.00 87.62 91 THR A N 1
ATOM 692 C CA . THR A 1 91 ? -0.451 -5.622 7.981 1.00 87.62 91 THR A CA 1
ATOM 693 C C . THR A 1 91 ? -1.093 -4.416 7.292 1.00 87.62 91 THR A C 1
ATOM 695 O O . THR A 1 91 ? -1.694 -3.580 7.964 1.00 87.62 91 THR A O 1
ATOM 698 N N . CYS A 1 92 ? -1.025 -4.331 5.960 1.00 87.38 92 CYS A N 1
ATOM 699 C CA . CYS A 1 92 ? -1.663 -3.270 5.183 1.00 87.38 92 CYS A CA 1
ATOM 700 C C . CYS A 1 92 ? -3.190 -3.353 5.260 1.00 87.38 92 CYS A C 1
ATOM 702 O O . CYS A 1 92 ? -3.834 -2.332 5.495 1.00 87.38 92 CYS A O 1
ATOM 704 N N . ILE A 1 93 ? -3.759 -4.554 5.109 1.00 88.69 93 ILE A N 1
ATOM 705 C CA . ILE A 1 93 ? -5.205 -4.782 5.226 1.00 88.69 93 ILE A CA 1
ATOM 706 C C . ILE A 1 93 ? -5.674 -4.464 6.647 1.00 88.69 93 ILE A C 1
ATOM 708 O O . ILE A 1 93 ? -6.651 -3.742 6.825 1.00 88.69 93 ILE A O 1
ATOM 712 N N . PHE A 1 94 ? -4.948 -4.930 7.665 1.00 90.81 94 PHE A N 1
ATOM 713 C CA . PHE A 1 94 ? -5.267 -4.630 9.059 1.00 90.81 94 PHE A CA 1
ATOM 714 C C . PHE A 1 94 ? -5.270 -3.118 9.336 1.00 90.81 94 PHE A C 1
ATOM 716 O O . PHE A 1 94 ? -6.226 -2.584 9.893 1.00 90.81 94 PHE A O 1
ATOM 723 N N . ARG A 1 95 ? -4.246 -2.396 8.863 1.00 90.06 95 ARG A N 1
ATOM 724 C CA . ARG A 1 95 ? -4.192 -0.930 8.963 1.00 90.06 95 ARG A CA 1
ATOM 725 C C . ARG A 1 95 ? -5.361 -0.256 8.239 1.00 90.06 95 ARG A C 1
ATOM 727 O O . ARG A 1 95 ? -5.877 0.747 8.725 1.00 90.06 95 ARG A O 1
ATOM 734 N N . TRP A 1 96 ? -5.764 -0.775 7.081 1.00 91.06 96 TRP A N 1
ATOM 735 C CA . TRP A 1 96 ? -6.907 -0.253 6.335 1.00 91.06 96 TRP A CA 1
ATOM 736 C C . TRP A 1 96 ? -8.221 -0.424 7.110 1.00 91.06 96 TRP A C 1
ATOM 738 O O . TRP A 1 96 ? -8.980 0.537 7.220 1.00 91.06 96 TRP A O 1
ATOM 748 N N . PHE A 1 97 ? -8.448 -1.590 7.726 1.00 92.25 97 PHE A N 1
ATOM 749 C CA . PHE A 1 97 ? -9.602 -1.810 8.603 1.00 92.25 97 PHE A CA 1
ATOM 750 C C . PHE A 1 97 ? -9.597 -0.882 9.818 1.00 92.25 97 PHE A C 1
ATOM 752 O O . PHE A 1 97 ? -10.624 -0.279 10.112 1.00 92.25 97 PHE A O 1
ATOM 759 N N . ASN A 1 98 ? -8.452 -0.696 10.480 1.00 92.06 98 ASN A N 1
ATOM 760 C CA . ASN A 1 98 ? -8.345 0.247 11.597 1.00 92.06 98 ASN A CA 1
ATOM 761 C C . ASN A 1 98 ? -8.747 1.665 11.175 1.00 92.06 98 ASN A C 1
ATOM 763 O O . ASN A 1 98 ? -9.549 2.304 11.850 1.00 92.06 98 ASN A O 1
ATOM 767 N N . LEU A 1 99 ? -8.249 2.139 10.025 1.00 91.69 99 LEU A N 1
ATOM 768 C CA . LEU A 1 99 ? -8.644 3.439 9.479 1.00 91.69 99 LEU A CA 1
ATOM 769 C C . LEU A 1 99 ? -10.156 3.520 9.251 1.00 91.69 99 LEU A C 1
ATOM 771 O O . LEU A 1 99 ? -10.768 4.512 9.637 1.00 91.69 99 LEU A O 1
ATOM 775 N N . LEU A 1 100 ? -10.765 2.480 8.680 1.00 93.31 100 LEU A N 1
ATOM 776 C CA . LEU A 1 100 ? -12.212 2.418 8.482 1.00 93.31 100 LEU A CA 1
ATOM 777 C C . LEU A 1 100 ? -12.973 2.515 9.813 1.00 93.31 100 LEU A C 1
ATOM 779 O O 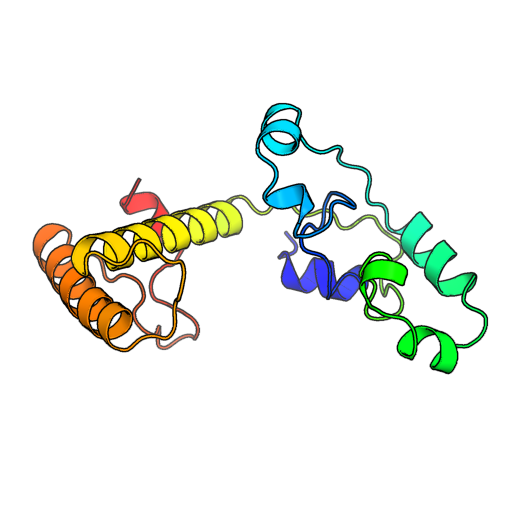. LEU A 1 100 ? -13.921 3.289 9.910 1.00 93.31 100 LEU A O 1
ATOM 783 N N . VAL A 1 101 ? -12.525 1.810 10.854 1.00 94.31 101 VAL A N 1
ATOM 784 C CA . VAL A 1 101 ? -13.126 1.886 12.195 1.00 94.31 101 VAL A CA 1
ATOM 785 C C . VAL A 1 101 ? -13.003 3.295 12.782 1.00 94.31 101 VAL A C 1
ATOM 787 O O . VAL A 1 101 ? -13.984 3.807 13.314 1.00 94.31 101 VAL A O 1
ATOM 790 N N . TYR A 1 102 ? -11.851 3.961 12.639 1.00 94.94 102 TYR A N 1
ATOM 791 C CA . TYR A 1 102 ? -11.682 5.344 13.109 1.00 94.94 102 TYR A CA 1
ATOM 792 C C . TYR A 1 102 ? -12.631 6.308 12.384 1.00 94.94 102 TYR A C 1
ATOM 794 O O . TYR A 1 102 ? -13.269 7.155 13.002 1.00 94.94 102 TYR A O 1
ATOM 802 N N . HIS A 1 103 ? -12.768 6.148 11.067 1.00 94.56 103 HIS A N 1
ATOM 803 C CA . HIS A 1 103 ? -13.697 6.930 10.255 1.00 94.56 103 HIS A CA 1
ATOM 804 C C . HIS A 1 103 ? -15.160 6.711 10.663 1.00 94.56 103 HIS A C 1
ATOM 806 O O . HIS A 1 103 ? -15.921 7.675 10.744 1.00 94.56 103 HIS A O 1
ATOM 812 N N . LEU A 1 104 ? -15.555 5.469 10.954 1.00 94.69 104 LEU A N 1
ATOM 813 C CA . LEU A 1 104 ? -16.901 5.155 11.432 1.00 94.69 104 LEU A CA 1
ATOM 814 C C . LEU A 1 104 ? -17.163 5.731 12.828 1.00 94.69 104 LEU A C 1
ATOM 816 O O . LEU A 1 104 ? -18.216 6.321 13.049 1.00 94.69 104 LEU A O 1
ATOM 820 N N . ASN A 1 105 ? -16.202 5.615 13.745 1.00 95.25 105 ASN A N 1
ATOM 821 C CA . ASN A 1 105 ? -16.351 6.090 15.119 1.00 95.25 105 ASN A CA 1
ATOM 822 C C . ASN A 1 105 ? -16.495 7.622 15.206 1.00 95.25 105 ASN A C 1
ATOM 824 O O . ASN A 1 105 ? -17.234 8.109 16.057 1.00 95.25 105 ASN A O 1
ATOM 828 N N . CYS A 1 106 ? -15.884 8.392 14.295 1.00 94.56 106 CYS A N 1
ATOM 829 C CA . CYS A 1 106 ? -16.122 9.840 14.191 1.00 94.56 106 CYS A CA 1
ATOM 830 C C . CYS A 1 106 ? -17.147 10.252 13.116 1.00 94.56 106 CYS A C 1
ATOM 832 O O . CYS A 1 106 ? -17.257 11.439 12.805 1.00 94.56 106 CYS A O 1
ATOM 834 N N . ASN A 1 107 ? -17.887 9.299 12.537 1.00 93.56 107 ASN A N 1
ATOM 835 C CA . ASN A 1 107 ? -18.883 9.528 11.484 1.00 93.56 107 ASN A CA 1
ATOM 836 C C . ASN A 1 107 ? -18.357 10.347 10.282 1.00 93.56 107 ASN A C 1
ATOM 838 O O . ASN A 1 107 ? -19.037 11.220 9.735 1.00 93.56 107 ASN A O 1
ATOM 842 N N . LYS A 1 108 ? -17.116 10.084 9.862 1.00 91.25 108 LYS A N 1
ATOM 843 C CA . LYS A 1 108 ? -16.457 10.782 8.757 1.00 91.25 108 LYS A CA 1
ATOM 844 C C . LYS A 1 108 ? -16.320 9.873 7.545 1.00 91.25 108 LYS A C 1
ATOM 846 O O . LYS A 1 108 ? -15.387 9.084 7.451 1.00 91.25 108 LYS A O 1
ATOM 851 N N . LEU A 1 109 ? -17.204 10.052 6.567 1.00 87.88 109 LEU A N 1
ATOM 852 C CA . LEU A 1 109 ? -17.248 9.228 5.349 1.00 87.88 109 LEU A CA 1
ATOM 853 C C . LEU A 1 109 ? -16.212 9.617 4.277 1.00 87.88 109 LEU A C 1
ATOM 855 O O . LEU A 1 109 ? -16.150 9.000 3.216 1.00 87.88 109 LEU A O 1
ATOM 859 N N . THR A 1 110 ? -15.391 10.639 4.527 1.00 87.31 110 THR A N 1
ATOM 860 C CA . THR A 1 110 ? -14.314 11.065 3.624 1.00 87.31 110 THR A CA 1
ATOM 861 C C . THR A 1 110 ? -12.971 10.514 4.081 1.00 87.31 110 THR A C 1
ATOM 863 O O . THR A 1 110 ? -12.628 10.620 5.253 1.00 87.31 110 THR A O 1
ATOM 866 N N . TRP A 1 111 ? -12.176 9.960 3.160 1.00 82.19 111 TRP A N 1
ATOM 867 C CA . TRP A 1 111 ? -10.886 9.339 3.482 1.00 82.19 111 TRP A CA 1
ATOM 868 C C . TRP A 1 111 ? -9.802 10.399 3.743 1.00 82.19 111 TRP A C 1
ATOM 870 O O . TRP A 1 111 ? -9.167 10.905 2.817 1.00 82.19 111 TRP A O 1
ATOM 880 N N . SER A 1 112 ? -9.585 10.757 5.012 1.00 79.44 112 SER A N 1
ATOM 881 C CA . SER A 1 112 ? -8.561 11.721 5.437 1.00 79.44 112 SER A CA 1
ATOM 882 C C . SER A 1 112 ? -7.883 11.249 6.723 1.00 79.44 112 SER A C 1
ATOM 884 O O . SER A 1 112 ? -8.500 11.267 7.781 1.00 79.44 112 SER A O 1
ATOM 886 N N . ALA A 1 113 ? -6.602 10.882 6.667 1.00 70.06 113 ALA A N 1
ATOM 887 C CA . ALA A 1 113 ? -5.893 10.332 7.830 1.00 70.06 113 ALA A CA 1
ATOM 888 C C . ALA A 1 113 ? -5.353 11.392 8.815 1.00 70.06 113 ALA A C 1
ATOM 890 O O . ALA A 1 113 ? -4.814 11.044 9.862 1.00 70.06 113 ALA A O 1
ATOM 891 N N . SER A 1 114 ? -5.429 12.682 8.474 1.00 79.44 114 SER A N 1
ATOM 892 C CA . SER A 1 114 ? -4.717 13.754 9.187 1.00 79.44 114 SER A CA 1
ATOM 893 C C . SER A 1 114 ? -5.603 14.671 10.028 1.00 79.44 114 SER A C 1
ATOM 895 O O . SER A 1 114 ? -5.067 15.522 10.743 1.00 79.44 114 SER A O 1
ATOM 897 N N . SER A 1 115 ? -6.927 14.523 9.962 1.00 88.50 115 SER A N 1
ATOM 898 C CA . SER A 1 115 ? -7.831 15.421 10.677 1.00 88.50 115 SER A CA 1
ATOM 899 C C . SER A 1 115 ? -7.831 15.147 12.180 1.00 88.50 115 SER A C 1
ATOM 901 O O . SER A 1 115 ? -7.527 14.036 12.622 1.00 88.50 115 SER A O 1
ATOM 903 N N . LYS A 1 116 ? -8.139 16.176 12.975 1.00 91.00 116 LYS A N 1
ATOM 904 C CA . LYS A 1 116 ? -8.127 16.076 14.437 1.00 91.00 116 LYS A CA 1
ATOM 905 C C . LYS A 1 116 ? -9.104 15.003 14.926 1.00 91.00 116 LYS A C 1
ATOM 907 O O . LYS A 1 116 ? -8.725 14.164 15.726 1.00 91.00 116 LYS A O 1
ATOM 912 N N . GLU A 1 117 ? -10.297 14.956 14.344 1.00 93.25 117 GLU A N 1
ATOM 913 C CA . GLU A 1 117 ? -11.362 14.016 14.707 1.00 93.25 117 GLU A CA 1
ATOM 914 C C . GLU A 1 117 ? -10.933 12.555 14.520 1.00 93.25 117 GLU A C 1
ATOM 916 O O . GLU A 1 117 ? -11.289 11.690 15.313 1.00 93.25 117 GLU A O 1
ATOM 921 N N . ILE A 1 118 ? -10.132 12.272 13.487 1.00 92.94 118 ILE A N 1
ATOM 922 C CA . ILE A 1 118 ? -9.603 10.926 13.235 1.00 92.94 118 ILE A CA 1
ATOM 923 C C . ILE A 1 118 ? -8.517 10.566 14.247 1.00 92.94 118 ILE A C 1
ATOM 925 O O . ILE A 1 118 ? -8.437 9.416 14.669 1.00 92.94 118 ILE A O 1
ATOM 929 N N . LYS A 1 119 ? -7.693 11.533 14.666 1.00 92.12 119 LYS A N 1
ATOM 930 C CA . LYS A 1 119 ? -6.687 11.311 15.715 1.00 92.12 119 LYS A CA 1
ATOM 931 C C . LYS A 1 119 ? -7.340 11.055 17.071 1.00 92.12 119 LYS A C 1
ATOM 933 O O . LYS A 1 119 ? -6.910 10.135 17.762 1.00 92.12 119 LYS A O 1
ATOM 938 N N . ASP A 1 120 ? -8.377 11.817 17.406 1.00 94.19 120 ASP A N 1
ATOM 939 C CA . ASP A 1 120 ? -9.143 11.649 18.642 1.00 94.19 120 ASP A CA 1
ATOM 940 C C . ASP A 1 120 ? -9.838 10.275 18.632 1.00 94.19 120 ASP A C 1
ATOM 942 O O . ASP A 1 120 ? -9.600 9.447 19.510 1.00 94.19 120 ASP A O 1
ATOM 946 N N . SER A 1 121 ? -10.535 9.939 17.540 1.00 95.00 121 SER A N 1
ATOM 947 C CA . SER A 1 121 ? -11.141 8.615 17.363 1.00 95.00 121 SER A CA 1
ATOM 948 C C . SER A 1 121 ? -10.136 7.463 17.430 1.00 95.00 121 SER A C 1
ATOM 950 O O . SER A 1 121 ? -10.478 6.365 17.868 1.00 95.00 121 SER A O 1
ATOM 952 N N . MET A 1 122 ? -8.916 7.665 16.942 1.00 94.56 122 MET A N 1
ATOM 953 C CA . MET A 1 122 ? -7.865 6.656 17.002 1.00 94.56 122 MET A CA 1
ATOM 954 C C . MET A 1 122 ? -7.434 6.393 18.450 1.00 94.56 122 MET A C 1
ATOM 956 O O . MET A 1 122 ? -7.104 5.258 18.782 1.00 94.56 122 MET A O 1
ATOM 960 N N . MET A 1 123 ? -7.442 7.403 19.325 1.00 94.25 123 MET A N 1
ATOM 961 C CA . MET A 1 123 ? -7.174 7.215 20.755 1.00 94.25 123 MET A CA 1
ATOM 962 C C . MET A 1 123 ? -8.293 6.428 21.444 1.00 94.25 123 MET A C 1
ATOM 964 O O . MET A 1 123 ? -7.996 5.490 22.188 1.00 94.25 123 MET A O 1
ATOM 968 N N . ASP A 1 124 ? -9.551 6.746 21.139 1.00 95.69 124 ASP A N 1
ATOM 969 C CA . ASP A 1 124 ? -10.715 6.061 21.713 1.00 95.69 124 ASP A CA 1
ATOM 970 C C . ASP A 1 124 ? -10.723 4.576 21.336 1.00 95.69 124 ASP A C 1
ATOM 972 O O . ASP A 1 124 ? -10.752 3.695 22.196 1.00 95.69 124 ASP A O 1
ATOM 976 N N . VA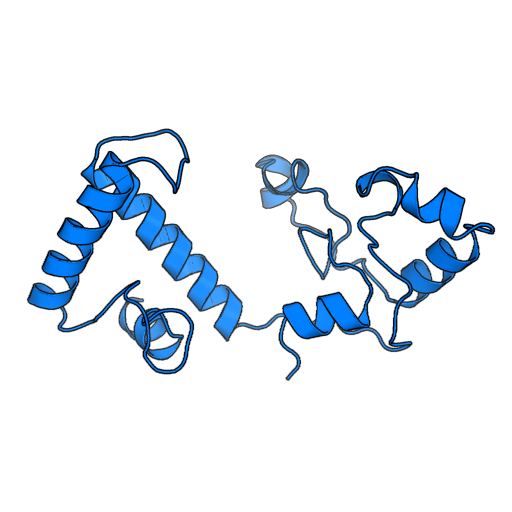L A 1 125 ? -10.592 4.282 20.039 1.00 95.38 125 VAL A N 1
ATOM 977 C CA . VAL A 1 125 ? -10.605 2.902 19.535 1.00 95.38 125 VAL A CA 1
ATOM 978 C C . VAL A 1 125 ? -9.413 2.104 20.064 1.00 95.38 125 VAL A C 1
ATOM 980 O O . VAL A 1 125 ? -9.575 0.940 20.427 1.00 95.38 125 VAL A O 1
ATOM 983 N N . ARG A 1 126 ? -8.221 2.708 20.175 1.00 94.50 126 ARG A N 1
ATOM 984 C CA . ARG A 1 126 ? -7.058 2.047 20.796 1.00 94.50 126 ARG A CA 1
ATOM 985 C C . ARG A 1 126 ? -7.335 1.633 22.236 1.00 94.50 126 ARG A C 1
ATOM 987 O O . ARG A 1 126 ? -6.940 0.536 22.621 1.00 94.50 126 ARG A O 1
ATOM 994 N N . THR A 1 127 ? -7.981 2.507 23.003 1.00 95.44 127 THR A N 1
ATOM 995 C CA . THR A 1 127 ? -8.340 2.248 24.401 1.00 95.44 127 THR A CA 1
ATOM 996 C C . THR A 1 127 ? -9.301 1.067 24.483 1.00 95.44 127 THR A C 1
ATOM 998 O O . THR A 1 127 ? -8.981 0.071 25.126 1.00 95.44 127 THR A O 1
ATOM 1001 N N . ILE A 1 128 ? -10.395 1.107 23.715 1.00 95.12 128 ILE A N 1
ATOM 1002 C CA . ILE A 1 128 ? -11.404 0.038 23.675 1.00 95.12 128 ILE A CA 1
ATOM 1003 C C . ILE A 1 128 ? -10.781 -1.304 23.269 1.00 95.12 128 ILE A C 1
ATOM 1005 O O . ILE A 1 128 ? -10.994 -2.322 23.925 1.00 95.12 128 ILE A O 1
ATOM 1009 N N . VAL A 1 129 ? -9.981 -1.329 22.199 1.00 93.75 129 VAL A N 1
ATOM 1010 C CA . VAL A 1 129 ? -9.341 -2.568 21.729 1.00 93.75 129 VAL A CA 1
ATOM 1011 C C . VAL A 1 129 ? -8.404 -3.130 22.792 1.00 93.75 129 VAL A C 1
ATOM 1013 O O . VAL A 1 129 ? -8.410 -4.340 23.029 1.00 93.75 129 VAL A O 1
ATOM 1016 N N . GLN A 1 130 ? -7.622 -2.279 23.454 1.00 94.38 130 GLN A N 1
ATOM 1017 C CA . GLN A 1 130 ? -6.711 -2.717 24.502 1.00 94.38 130 GLN A CA 1
ATOM 1018 C C . GLN A 1 130 ? -7.463 -3.256 25.726 1.00 94.38 130 GLN A C 1
ATOM 1020 O O . GLN A 1 130 ? -7.058 -4.281 26.266 1.00 94.38 130 GLN A O 1
ATOM 1025 N N . GLU A 1 131 ? -8.566 -2.630 26.128 1.00 95.56 131 GLU A N 1
ATOM 1026 C CA . GLU A 1 131 ? -9.400 -3.092 27.244 1.00 95.56 131 GLU A CA 1
ATOM 1027 C C . GLU A 1 131 ? -10.076 -4.436 26.949 1.00 95.56 131 GLU A C 1
ATOM 1029 O O . GLU A 1 131 ? -10.062 -5.334 27.788 1.00 95.56 131 GLU A O 1
ATOM 1034 N N . VAL A 1 132 ? -10.620 -4.608 25.742 1.00 94.75 132 VAL A N 1
ATOM 1035 C CA . VAL A 1 132 ? -11.391 -5.807 25.374 1.00 94.75 132 VAL A CA 1
ATOM 1036 C C . VAL A 1 132 ? -10.492 -6.987 25.001 1.00 94.75 132 VAL A C 1
ATOM 1038 O O . VAL A 1 132 ? -10.797 -8.133 25.323 1.00 94.75 132 VAL A O 1
ATOM 1041 N N . THR A 1 133 ? -9.384 -6.736 24.302 1.00 92.38 133 THR A N 1
ATOM 1042 C CA . THR A 1 133 ? -8.567 -7.801 23.684 1.00 92.38 133 THR A CA 1
ATOM 1043 C C . THR A 1 133 ? -7.159 -7.912 24.261 1.00 92.38 133 THR A C 1
ATOM 1045 O O . THR A 1 133 ? -6.416 -8.833 23.910 1.00 92.38 133 THR A O 1
ATOM 1048 N N . SER A 1 134 ? -6.753 -6.967 25.117 1.00 92.00 134 SER A N 1
ATOM 1049 C CA . SER A 1 134 ? -5.362 -6.804 25.567 1.00 92.00 134 SER A CA 1
ATOM 1050 C C . SER A 1 134 ? -4.353 -6.566 24.430 1.00 92.00 134 SER A C 1
ATOM 1052 O O . SER A 1 134 ? -3.142 -6.655 24.644 1.00 92.00 134 SER A O 1
ATOM 1054 N N . LEU A 1 135 ? -4.812 -6.267 23.207 1.00 91.19 135 LEU A N 1
ATOM 1055 C CA . LEU A 1 135 ? -3.949 -5.945 22.072 1.00 91.19 135 LEU A CA 1
ATOM 1056 C C . LEU A 1 135 ? -3.637 -4.449 22.026 1.00 91.19 135 LEU A C 1
ATOM 1058 O O . LEU A 1 135 ? -4.509 -3.603 22.195 1.00 91.19 135 LEU A O 1
ATOM 1062 N N . ARG A 1 136 ? -2.380 -4.119 21.719 1.00 91.81 136 ARG A N 1
ATOM 1063 C CA . ARG A 1 136 ? -1.940 -2.743 21.460 1.00 91.81 136 ARG A CA 1
ATOM 1064 C C . ARG A 1 136 ? -1.876 -2.509 19.956 1.00 91.81 136 ARG A C 1
ATOM 1066 O O . ARG A 1 136 ? -0.997 -3.056 19.289 1.00 91.81 136 ARG A O 1
ATOM 1073 N N . ILE A 1 137 ? -2.761 -1.675 19.422 1.00 92.38 137 ILE A N 1
ATOM 1074 C CA . ILE A 1 137 ? -2.841 -1.390 17.980 1.00 92.38 137 ILE A CA 1
ATOM 1075 C C . ILE A 1 137 ? -2.399 0.040 17.656 1.00 92.38 137 ILE A C 1
ATOM 1077 O O . ILE A 1 137 ? -2.632 0.964 18.428 1.00 92.38 137 ILE A O 1
ATOM 1081 N N . ASP A 1 138 ? -1.740 0.219 16.512 1.00 88.88 138 ASP A N 1
ATOM 1082 C CA . ASP A 1 138 ? -1.295 1.500 15.944 1.00 88.88 138 ASP A CA 1
ATOM 1083 C C . ASP A 1 138 ? -0.480 2.413 16.881 1.00 88.88 138 ASP A C 1
ATOM 1085 O O . ASP A 1 138 ? -0.304 3.587 16.574 1.00 88.88 138 ASP A O 1
ATOM 1089 N N . GLN A 1 139 ? 0.052 1.931 18.002 1.00 90.62 139 GLN A N 1
ATOM 1090 C CA . GLN A 1 139 ? 0.888 2.735 18.898 1.00 90.62 139 GLN A CA 1
ATOM 1091 C C . GLN A 1 139 ? 2.341 2.754 18.392 1.00 90.62 139 GLN A C 1
ATOM 1093 O O . GLN A 1 139 ? 2.739 1.827 17.688 1.00 90.62 139 GLN A O 1
ATOM 1098 N N . PRO A 1 140 ? 3.159 3.768 18.720 1.00 87.94 140 PRO A N 1
ATOM 1099 C CA . PRO A 1 140 ? 4.588 3.737 18.413 1.00 87.94 140 PRO A CA 1
ATOM 1100 C C . PRO A 1 140 ? 5.275 2.528 19.064 1.00 87.94 140 PRO A C 1
ATOM 1102 O O . PRO A 1 140 ? 5.084 2.274 20.255 1.00 87.94 140 PRO A O 1
ATOM 1105 N N . ASP A 1 141 ? 6.074 1.791 18.289 1.00 86.25 141 ASP A N 1
ATOM 1106 C CA . ASP A 1 141 ? 6.904 0.701 18.814 1.00 86.25 141 ASP A CA 1
ATOM 1107 C C . ASP A 1 141 ? 8.315 1.227 19.152 1.00 86.25 141 ASP A C 1
ATOM 1109 O O . ASP A 1 141 ? 8.907 1.929 18.325 1.00 86.25 141 ASP A O 1
ATOM 1113 N N . PRO A 1 142 ? 8.894 0.899 20.326 1.00 82.94 142 PRO A N 1
ATOM 1114 C CA . PRO A 1 142 ? 10.252 1.311 20.695 1.00 8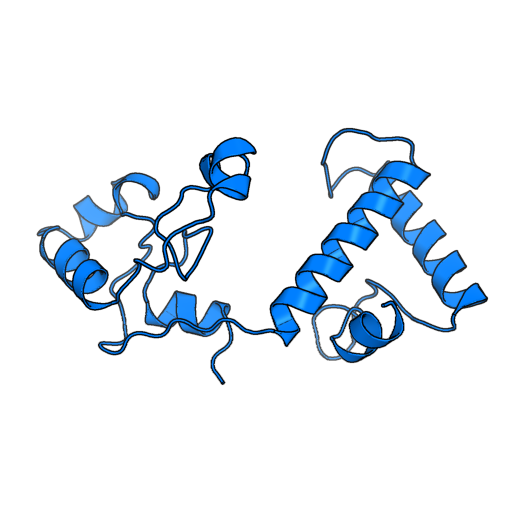2.94 142 PRO A CA 1
ATOM 1115 C C . PRO A 1 142 ? 11.340 0.872 19.706 1.00 82.94 142 PRO A C 1
ATOM 1117 O O . PRO A 1 142 ? 12.400 1.488 19.646 1.00 82.94 142 PRO A O 1
ATOM 1120 N N . LYS A 1 143 ? 11.096 -0.191 18.933 1.00 83.00 143 LYS A N 1
ATOM 1121 C CA . LYS A 1 143 ? 12.018 -0.705 17.909 1.00 83.00 143 LYS A CA 1
ATOM 1122 C C . LYS A 1 143 ? 11.816 -0.047 16.539 1.00 83.00 143 LYS A C 1
ATOM 1124 O O . LYS A 1 143 ? 12.471 -0.436 15.575 1.00 83.00 143 LYS A O 1
ATOM 1129 N N . GLY A 1 144 ? 10.938 0.952 16.456 1.00 77.69 144 GLY A N 1
ATOM 1130 C CA . GLY A 1 144 ? 10.568 1.650 15.232 1.00 77.69 144 GLY A CA 1
ATOM 1131 C C . GLY A 1 144 ? 9.275 1.116 14.611 1.00 77.69 144 GLY A C 1
ATOM 1132 O O . GLY A 1 144 ? 8.940 -0.062 14.712 1.00 77.69 144 GLY A O 1
ATOM 1133 N N . GLY A 1 145 ? 8.540 2.001 13.935 1.00 82.94 145 GLY A N 1
ATOM 1134 C CA . GLY A 1 145 ? 7.253 1.673 13.320 1.00 82.94 145 GLY A CA 1
ATOM 1135 C C . GLY A 1 145 ? 6.092 1.687 14.317 1.00 82.94 145 GLY A C 1
ATOM 1136 O O . GLY A 1 145 ? 6.014 2.559 15.184 1.00 82.94 145 GLY A O 1
ATOM 1137 N N . THR A 1 146 ? 5.156 0.752 14.151 1.00 86.12 146 THR A N 1
ATOM 1138 C CA . THR A 1 146 ? 3.911 0.689 14.932 1.00 86.12 146 THR A CA 1
ATOM 1139 C C . THR A 1 146 ? 3.720 -0.678 15.577 1.00 86.12 146 THR A C 1
ATOM 1141 O O . THR A 1 146 ? 4.116 -1.685 14.991 1.00 86.12 146 THR A O 1
ATOM 1144 N N . THR A 1 147 ? 2.993 -0.741 16.693 1.00 86.56 147 THR A N 1
ATOM 1145 C CA . THR A 1 147 ? 2.634 -1.993 17.380 1.00 86.56 147 THR A CA 1
ATOM 1146 C C . THR A 1 147 ? 1.741 -2.917 16.542 1.00 86.56 147 THR A C 1
ATOM 1148 O O . THR A 1 147 ? 1.613 -4.094 16.873 1.00 86.56 147 THR A O 1
ATOM 1151 N N . SER A 1 148 ? 1.176 -2.433 15.427 1.00 83.94 148 SER A N 1
ATOM 1152 C CA . SER A 1 148 ? 0.450 -3.203 14.400 1.00 83.94 148 SER A CA 1
ATOM 1153 C C . SER A 1 148 ? 1.375 -4.127 13.589 1.00 83.94 148 SER A C 1
ATOM 1155 O O . SER A 1 148 ? 1.475 -4.048 12.366 1.00 83.94 148 SER A O 1
ATOM 1157 N N . THR A 1 149 ? 2.088 -5.006 14.287 1.00 85.81 149 THR A N 1
ATOM 1158 C CA . THR A 1 149 ? 2.951 -6.032 13.697 1.00 85.81 149 THR A CA 1
ATOM 1159 C C . THR A 1 149 ? 2.120 -7.175 13.117 1.00 85.81 149 THR A C 1
ATOM 1161 O O . THR A 1 149 ? 0.937 -7.334 13.422 1.00 85.81 149 THR A O 1
ATOM 1164 N N . GLY A 1 150 ? 2.745 -8.059 12.337 1.00 82.75 150 GLY A N 1
ATOM 1165 C CA . GLY A 1 150 ? 2.048 -9.237 11.815 1.00 82.75 150 GLY A CA 1
ATOM 1166 C C . GLY A 1 150 ? 1.605 -10.251 12.877 1.00 82.75 150 GLY A C 1
ATOM 1167 O O . GLY A 1 150 ? 0.769 -11.099 12.585 1.00 82.75 150 GLY A O 1
ATOM 1168 N N . GLY A 1 151 ? 2.149 -10.204 14.098 1.00 85.69 151 GLY A N 1
ATOM 1169 C CA . GLY A 1 151 ? 1.628 -10.990 15.221 1.00 85.69 151 GLY A CA 1
ATOM 1170 C C . GLY A 1 151 ? 0.299 -10.434 15.734 1.00 85.69 151 GLY A C 1
ATOM 1171 O O . GLY A 1 151 ? -0.631 -11.196 15.972 1.00 85.69 151 GLY A O 1
ATOM 1172 N N . VAL A 1 152 ? 0.195 -9.106 15.836 1.00 86.06 152 VAL A N 1
ATOM 1173 C CA . VAL A 1 152 ? -1.044 -8.419 16.228 1.00 86.06 152 VAL A CA 1
ATOM 1174 C C . VAL A 1 152 ? -2.107 -8.566 15.144 1.00 86.06 152 VAL A C 1
ATOM 1176 O O . VAL A 1 152 ? -3.218 -8.978 15.456 1.00 86.06 152 VAL A O 1
ATOM 1179 N N . ALA A 1 153 ? -1.752 -8.343 13.873 1.00 85.19 153 ALA A N 1
ATOM 1180 C CA . ALA A 1 153 ? -2.679 -8.516 12.755 1.00 85.19 153 ALA A CA 1
ATOM 1181 C C . ALA A 1 153 ? -3.255 -9.944 12.702 1.00 85.19 153 ALA A C 1
ATOM 1183 O O . ALA A 1 153 ? -4.456 -10.111 12.544 1.00 85.19 153 ALA A O 1
ATOM 1184 N N . ARG A 1 154 ? -2.427 -10.979 12.918 1.00 84.19 154 ARG A N 1
ATOM 1185 C CA . ARG A 1 154 ? -2.879 -12.384 12.953 1.00 84.19 154 ARG A CA 1
ATOM 1186 C C . ARG A 1 154 ? -3.793 -12.739 14.122 1.00 84.19 154 ARG A C 1
ATOM 1188 O O . ARG A 1 154 ? -4.482 -13.736 14.026 1.00 84.19 154 ARG A O 1
ATOM 1195 N N . ARG A 1 155 ? -3.742 -11.998 15.231 1.00 85.19 155 ARG A N 1
ATOM 1196 C CA . ARG A 1 155 ? -4.637 -12.211 16.381 1.00 85.19 155 ARG A CA 1
ATOM 1197 C C . ARG A 1 155 ? -5.961 -11.461 16.241 1.00 85.19 155 ARG A C 1
ATOM 1199 O O . ARG A 1 155 ? -6.868 -11.721 17.022 1.00 85.19 155 ARG A O 1
ATOM 1206 N N . ALA A 1 156 ? -6.016 -10.482 15.340 1.00 81.25 156 ALA A N 1
ATOM 1207 C CA . ALA A 1 156 ? -7.198 -9.668 15.096 1.00 81.25 156 ALA A CA 1
ATOM 1208 C C . ALA A 1 156 ? -8.134 -10.269 14.033 1.00 81.25 156 ALA A C 1
ATOM 1210 O O . ALA A 1 156 ? -9.320 -9.949 14.043 1.00 81.25 156 ALA A O 1
ATOM 1211 N N . PHE A 1 157 ? -7.600 -11.102 13.133 1.00 79.31 157 PHE A N 1
ATOM 1212 C CA . PHE A 1 157 ? -8.367 -11.974 12.236 1.00 79.31 157 PHE A CA 1
ATOM 1213 C C . PHE A 1 157 ? -8.609 -13.332 12.894 1.00 79.31 157 PHE A C 1
ATOM 1215 O O . PHE A 1 157 ? -9.676 -13.918 12.619 1.00 79.31 157 PHE A O 1
#

Secondary structure (DSSP, 8-state):
---HHHHHHHHS-TT-S-SS----TTGGG-HHHHHH-------HHHHHHHHHH---HHHHHHS-TTTTTT--S--S-SS------HHHHHHHHHHHHHHHHHHHHTT--S--TTSHHHHHHHHHHHHHHHHHH----SPBPTTSSBS--HHHHHHH-

Radius of gyration: 19.14 Å; chains: 1; bounding box: 39×29×52 Å

Foldseek 3Di:
DDDPVRLCQQLLLVQDPALQALDDPVLVPDPVDVVVDGHRPDFSVVLQVLVVVQVDPVVVVVDDCNVSSNGNDHRNDPGGDHDDDVQVVLLVVLVVVLQVQLCVQLVNPDRDCPDPSSVVSSVVVQVVCCVPPVQGFQPADPVGDGSSGSVSSVVVD

Organism: NCBI:txid111878

Sequence (157 aa):
MLDGKMASILSGAGGASCQLCTATQKELKDRDLILQGYPINRNISDAIQLFGELEDIDAFFSLPTNQRFNLTHQPLSTIDILPASPLHSYTCIFRWFNLLVYHLNCNKLTWSASSKEIKDSMMDVRTIVQEVTSLRIDQPDPKGGTTSTGGVARRAF